Protein AF-A0A850NPF2-F1 (afdb_monomer_lite)

Secondary structure (DSSP, 8-state):
-PPP-EEEEEEEETTEEEEEEEEHHHHHHHHHHHHHTTS-HHHHHTTT-

Structure (mmCIF, N/CA/C/O backbone):
data_AF-A0A850NPF2-F1
#
_entry.id   AF-A0A850NPF2-F1
#
loop_
_atom_site.group_PDB
_atom_site.id
_atom_site.type_symbol
_atom_site.label_atom_id
_atom_site.label_alt_id
_atom_site.label_comp_id
_atom_site.label_asym_id
_atom_site.label_entity_id
_atom_site.label_seq_id
_atom_site.pdbx_PDB_ins_code
_atom_site.Cartn_x
_atom_site.Cartn_y
_atom_site.Cartn_z
_atom_site.occupancy
_atom_site.B_iso_or_equiv
_atom_site.auth_seq_id
_atom_site.auth_comp_id
_atom_site.auth_asym_id
_atom_site.auth_atom_id
_atom_site.pdbx_PDB_model_num
ATOM 1 N N . MET A 1 1 ? 23.431 -2.221 -14.792 1.00 48.53 1 MET A N 1
ATOM 2 C CA . MET A 1 1 ? 22.002 -2.252 -14.412 1.00 48.53 1 MET A CA 1
ATOM 3 C C . MET A 1 1 ? 21.642 -0.851 -13.964 1.00 48.53 1 MET A C 1
ATOM 5 O O . MET A 1 1 ? 22.316 -0.391 -13.047 1.00 48.53 1 MET A O 1
ATOM 9 N N . PRO A 1 2 ? 20.729 -0.112 -14.620 1.00 52.00 2 PRO A N 1
ATOM 10 C CA . PRO A 1 2 ? 20.382 1.208 -14.114 1.00 52.00 2 PRO A CA 1
ATOM 11 C C . PRO A 1 2 ? 19.775 1.012 -12.725 1.00 52.00 2 PRO A C 1
ATOM 13 O O . PRO A 1 2 ? 18.925 0.139 -12.542 1.00 52.00 2 PRO A O 1
ATOM 16 N N . ALA A 1 3 ? 20.287 1.754 -11.742 1.00 58.53 3 ALA A N 1
ATOM 17 C CA . ALA A 1 3 ? 19.745 1.769 -10.393 1.00 58.53 3 ALA A CA 1
ATOM 18 C C . ALA A 1 3 ? 18.236 2.005 -10.499 1.00 58.53 3 ALA A C 1
ATOM 20 O O . ALA A 1 3 ? 17.807 2.957 -11.156 1.00 58.53 3 ALA A O 1
ATOM 21 N N . ALA A 1 4 ? 17.434 1.099 -9.944 1.00 66.81 4 ALA A N 1
ATOM 22 C CA . ALA A 1 4 ? 15.992 1.234 -10.002 1.00 66.81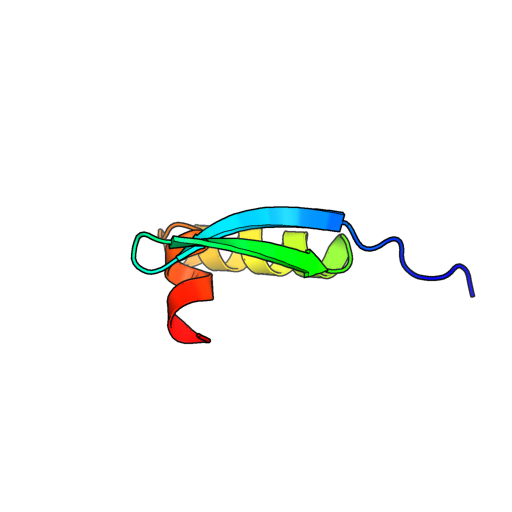 4 ALA A CA 1
ATOM 23 C C . ALA A 1 4 ? 15.614 2.586 -9.385 1.00 66.81 4 ALA A C 1
ATOM 25 O O . ALA A 1 4 ? 15.956 2.868 -8.236 1.00 66.81 4 ALA A O 1
ATOM 26 N N . HIS A 1 5 ? 14.979 3.461 -10.168 1.00 84.56 5 HIS A N 1
ATOM 27 C CA . HIS A 1 5 ? 14.608 4.776 -9.666 1.00 84.56 5 HIS A CA 1
ATOM 28 C C . HIS A 1 5 ? 13.527 4.583 -8.604 1.00 84.56 5 HIS A C 1
ATOM 30 O O . HIS A 1 5 ? 12.389 4.215 -8.908 1.00 84.56 5 HIS A O 1
ATOM 36 N N . LEU A 1 6 ? 13.896 4.827 -7.348 1.00 92.81 6 LEU A N 1
ATOM 37 C CA . LEU A 1 6 ? 12.953 4.820 -6.243 1.00 92.81 6 LEU A CA 1
ATOM 38 C C . LEU A 1 6 ? 11.976 5.980 -6.427 1.00 92.81 6 LEU A C 1
ATOM 40 O O . LEU A 1 6 ? 12.372 7.128 -6.634 1.00 92.81 6 LEU A O 1
ATOM 44 N N . VAL A 1 7 ? 10.692 5.666 -6.359 1.00 94.25 7 VAL A N 1
ATOM 45 C CA . VAL A 1 7 ? 9.588 6.616 -6.352 1.00 94.25 7 VAL A CA 1
ATOM 46 C C . VAL A 1 7 ? 9.166 6.798 -4.905 1.00 94.25 7 VAL A C 1
ATOM 48 O O . VAL A 1 7 ? 8.790 5.839 -4.226 1.00 94.25 7 VAL A O 1
ATOM 51 N N . LYS A 1 8 ? 9.219 8.039 -4.429 1.00 94.88 8 LYS A N 1
ATOM 52 C CA . LYS A 1 8 ? 8.771 8.396 -3.087 1.00 94.88 8 LYS A CA 1
ATOM 53 C C . LYS A 1 8 ? 7.289 8.769 -3.111 1.00 94.88 8 LYS A C 1
ATOM 55 O O . LYS A 1 8 ? 6.885 9.624 -3.895 1.00 94.88 8 LYS A O 1
ATOM 60 N N . ARG A 1 9 ? 6.492 8.158 -2.235 1.00 94.00 9 ARG A N 1
ATOM 61 C CA . ARG A 1 9 ? 5.093 8.528 -1.975 1.00 94.00 9 ARG A CA 1
ATOM 62 C C . ARG A 1 9 ? 4.898 8.766 -0.480 1.00 94.00 9 ARG A C 1
ATOM 64 O O . ARG A 1 9 ? 5.453 8.043 0.345 1.00 94.00 9 ARG A O 1
ATOM 71 N N 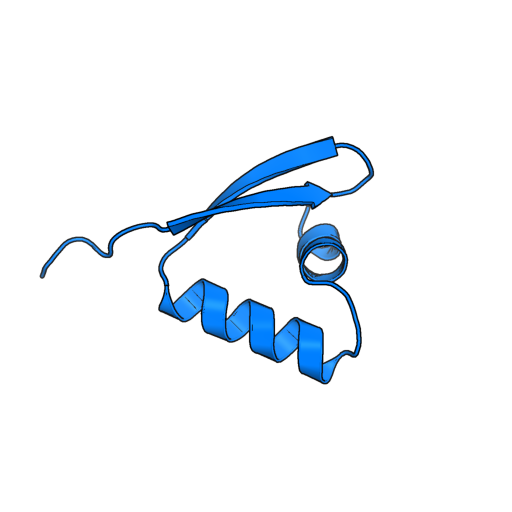. SER A 1 10 ? 4.105 9.776 -0.142 1.00 94.50 10 SER A N 1
ATOM 72 C CA . SER A 1 10 ? 3.680 10.039 1.235 1.00 94.50 10 SER A CA 1
ATOM 73 C C . SER A 1 10 ? 2.303 9.429 1.458 1.00 94.50 10 SER A C 1
ATOM 75 O O . SER A 1 10 ? 1.378 9.710 0.699 1.00 94.50 10 SER A O 1
ATOM 77 N N . LEU A 1 11 ? 2.172 8.599 2.488 1.00 92.56 11 LEU A N 1
ATOM 78 C CA . LEU A 1 11 ? 0.933 7.922 2.862 1.00 92.56 11 LEU A CA 1
ATOM 79 C C . LEU A 1 11 ? 0.603 8.240 4.317 1.00 92.56 11 LEU A C 1
ATOM 81 O O . LEU A 1 11 ? 1.489 8.221 5.165 1.00 92.56 11 LEU A O 1
ATOM 85 N N . THR A 1 12 ? -0.667 8.493 4.621 1.00 91.69 12 THR A N 1
ATOM 86 C CA . THR A 1 12 ? -1.109 8.665 6.009 1.00 91.69 12 THR A CA 1
ATOM 87 C C . THR A 1 12 ? -1.432 7.304 6.609 1.00 91.69 12 THR A C 1
ATOM 89 O O . THR A 1 12 ? -2.491 6.742 6.339 1.00 91.69 12 THR A O 1
ATOM 92 N N . VAL A 1 13 ? -0.522 6.771 7.417 1.00 86.81 13 VAL A N 1
ATOM 93 C CA . VAL A 1 13 ? -0.660 5.486 8.112 1.00 86.81 13 VAL A CA 1
ATOM 94 C C . VAL A 1 13 ? -0.913 5.773 9.591 1.00 86.81 13 VAL A C 1
ATOM 96 O O . VAL A 1 13 ? -0.189 6.558 10.195 1.00 86.81 13 VAL A O 1
ATO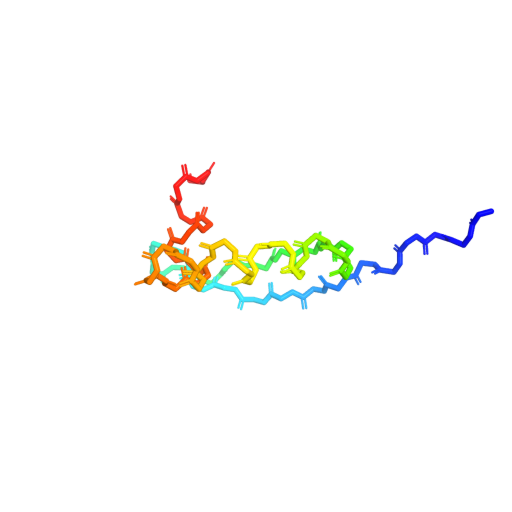M 99 N N . ALA A 1 14 ? -1.971 5.198 10.173 1.00 82.75 14 ALA A N 1
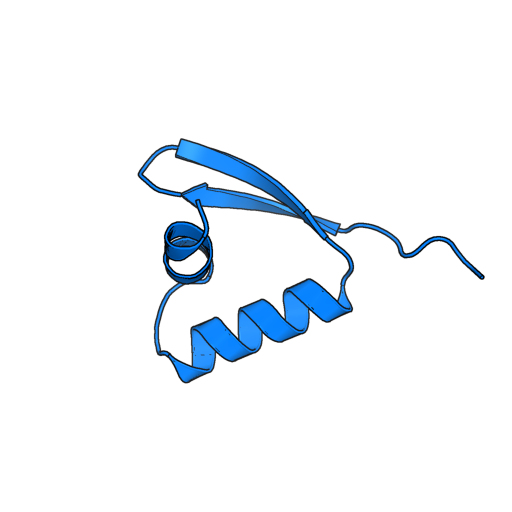ATOM 100 C CA . ALA A 1 14 ? -2.340 5.404 11.583 1.00 82.75 14 ALA A CA 1
ATOM 101 C C . ALA A 1 14 ? -2.388 6.892 12.022 1.00 82.75 14 ALA A C 1
ATOM 103 O O . ALA A 1 14 ? -1.949 7.257 13.112 1.00 82.75 14 ALA A O 1
ATOM 104 N N . GLY A 1 15 ? -2.878 7.776 11.146 1.00 85.50 15 GLY A N 1
ATOM 105 C CA . GLY A 1 15 ? -2.974 9.219 11.409 1.00 85.50 15 GLY A CA 1
ATOM 106 C C . GLY A 1 15 ? -1.674 10.012 11.224 1.00 85.50 15 GLY A C 1
ATOM 107 O O . GLY A 1 15 ? -1.696 11.232 11.353 1.00 85.50 15 GLY A O 1
ATOM 108 N N . HIS A 1 16 ? -0.568 9.358 10.865 1.00 87.75 16 HIS A N 1
ATOM 109 C CA . HIS A 1 16 ? 0.736 9.990 10.678 1.00 87.75 16 HIS A CA 1
ATOM 110 C C . HIS A 1 16 ? 1.180 9.902 9.217 1.00 87.75 16 HIS A C 1
ATOM 112 O O . HIS A 1 16 ? 1.011 8.878 8.556 1.00 87.75 16 HIS A O 1
ATOM 118 N N . ALA A 1 17 ? 1.743 10.989 8.689 1.00 90.25 17 ALA A N 1
ATOM 119 C CA . ALA A 1 17 ? 2.281 11.007 7.335 1.00 90.25 17 ALA A CA 1
ATOM 120 C C . ALA A 1 17 ? 3.634 10.278 7.290 1.00 90.25 17 ALA A C 1
ATOM 122 O O . ALA A 1 17 ? 4.634 10.770 7.809 1.00 90.25 17 ALA A O 1
ATOM 123 N N . THR A 1 18 ? 3.673 9.136 6.610 1.00 90.88 18 THR A N 1
ATOM 124 C CA . THR A 1 18 ? 4.872 8.321 6.402 1.00 90.88 18 THR A CA 1
ATOM 125 C C . THR A 1 18 ? 5.312 8.418 4.947 1.00 90.88 18 THR A C 1
ATOM 127 O O . THR A 1 18 ? 4.549 8.147 4.020 1.00 90.88 18 THR A O 1
ATOM 130 N N . SER A 1 19 ? 6.565 8.816 4.730 1.00 93.19 19 SER A N 1
ATOM 131 C CA . SER A 1 19 ? 7.191 8.834 3.405 1.00 93.19 19 SER A CA 1
ATOM 132 C C . SER A 1 19 ? 7.869 7.500 3.117 1.00 93.19 19 SER A C 1
ATOM 134 O O . SER A 1 19 ? 8.790 7.120 3.833 1.00 93.19 19 SER A O 1
ATOM 136 N N . ILE A 1 20 ? 7.469 6.831 2.039 1.00 92.12 20 ILE A N 1
ATOM 137 C CA . ILE A 1 20 ? 8.029 5.544 1.615 1.00 92.12 20 ILE A CA 1
ATOM 138 C C . ILE A 1 20 ? 8.623 5.707 0.216 1.00 92.12 20 ILE A C 1
ATOM 140 O O . ILE A 1 20 ? 7.994 6.307 -0.656 1.00 92.12 20 ILE A O 1
ATOM 144 N N . ALA A 1 21 ? 9.830 5.185 -0.007 1.00 94.88 21 ALA A N 1
ATOM 145 C CA . ALA A 1 21 ? 10.493 5.172 -1.308 1.00 94.88 21 ALA A CA 1
ATOM 146 C C . ALA A 1 21 ? 10.643 3.725 -1.797 1.00 94.88 21 ALA A C 1
ATOM 148 O O . ALA A 1 21 ? 11.313 2.929 -1.148 1.00 94.88 21 ALA A O 1
ATOM 149 N N . LEU A 1 22 ? 10.002 3.398 -2.921 1.00 93.81 22 LEU A N 1
ATOM 150 C CA . LEU A 1 22 ? 10.001 2.063 -3.536 1.00 93.81 22 LEU A CA 1
ATOM 151 C C . LEU A 1 22 ? 10.094 2.181 -5.053 1.00 93.81 22 LEU A C 1
ATOM 153 O O . LEU A 1 22 ? 9.715 3.199 -5.633 1.00 93.81 22 LEU A O 1
ATOM 157 N N . GLU A 1 23 ? 10.557 1.135 -5.717 1.00 95.12 23 GLU A N 1
ATOM 158 C CA . GLU A 1 23 ? 10.601 1.070 -7.169 1.00 95.12 23 GLU A CA 1
ATOM 159 C C . GLU A 1 23 ? 9.183 1.126 -7.767 1.00 95.12 23 GLU A C 1
ATOM 161 O O . GLU A 1 23 ? 8.214 0.593 -7.219 1.00 95.12 23 GLU A O 1
ATOM 166 N N . ALA A 1 24 ? 9.056 1.732 -8.949 1.00 93.25 24 ALA A N 1
ATOM 167 C CA . ALA A 1 24 ? 7.791 1.807 -9.685 1.00 93.25 24 ALA A CA 1
ATOM 168 C C . ALA A 1 24 ? 7.023 0.465 -9.813 1.00 93.25 24 ALA A C 1
ATOM 170 O O . ALA A 1 24 ? 5.812 0.467 -9.568 1.00 93.25 24 ALA A O 1
ATOM 171 N N . PRO A 1 25 ? 7.655 -0.687 -10.145 1.00 94.19 25 PRO A N 1
ATOM 172 C CA . PRO A 1 25 ? 6.937 -1.961 -10.211 1.00 94.19 25 PRO A CA 1
ATOM 173 C C . PRO A 1 25 ? 6.348 -2.401 -8.863 1.00 94.19 25 PRO A C 1
ATOM 175 O O . PRO A 1 25 ? 5.267 -2.991 -8.853 1.00 94.19 25 PRO A O 1
ATOM 178 N N . PHE A 1 26 ? 6.991 -2.081 -7.735 1.00 93.88 26 PHE A N 1
ATOM 179 C CA . PHE A 1 26 ? 6.454 -2.390 -6.407 1.00 93.88 26 PHE A CA 1
ATOM 180 C C . PHE A 1 26 ? 5.208 -1.564 -6.105 1.00 93.88 26 PHE A C 1
ATOM 182 O O . PHE A 1 26 ? 4.194 -2.123 -5.685 1.00 93.88 26 PHE A O 1
ATOM 189 N N . TRP A 1 27 ? 5.229 -0.263 -6.406 1.00 94.75 27 TRP A N 1
ATOM 190 C CA . TRP A 1 27 ? 4.034 0.573 -6.277 1.00 94.75 27 TRP A CA 1
ATOM 191 C C . TRP A 1 27 ? 2.863 0.040 -7.098 1.00 94.75 27 TRP A C 1
ATOM 193 O O . TRP A 1 27 ? 1.757 -0.063 -6.577 1.00 94.75 27 TRP A O 1
ATOM 203 N N . ALA A 1 28 ? 3.110 -0.384 -8.339 1.00 95.31 28 ALA A N 1
ATOM 204 C CA . ALA A 1 28 ? 2.065 -0.951 -9.186 1.00 95.31 28 ALA A CA 1
ATOM 205 C C . ALA A 1 28 ? 1.452 -2.236 -8.596 1.00 95.31 28 ALA A C 1
ATOM 207 O O . ALA A 1 28 ? 0.249 -2.464 -8.726 1.00 95.31 28 ALA A O 1
ATOM 208 N N . VAL A 1 29 ? 2.253 -3.086 -7.942 1.00 96.00 29 VAL A N 1
ATOM 209 C CA . VAL A 1 29 ? 1.746 -4.279 -7.243 1.00 96.00 29 VAL A CA 1
ATOM 210 C C . VAL A 1 29 ? 0.888 -3.879 -6.044 1.00 96.00 29 VAL A C 1
ATOM 212 O O . VAL A 1 29 ? -0.221 -4.395 -5.907 1.00 96.00 29 VAL A O 1
ATOM 215 N N . LEU A 1 30 ? 1.358 -2.943 -5.216 1.00 94.69 30 LEU A N 1
ATOM 216 C CA . LEU A 1 30 ? 0.617 -2.463 -4.049 1.00 94.69 30 LEU A CA 1
ATOM 217 C C . LEU A 1 30 ? -0.716 -1.811 -4.444 1.00 94.69 30 LEU A C 1
ATOM 219 O O . LEU A 1 30 ? -1.744 -2.117 -3.842 1.00 94.69 30 LEU A O 1
ATOM 223 N N . ASP A 1 31 ? -0.718 -0.988 -5.496 1.00 95.31 31 ASP A N 1
ATOM 224 C CA . ASP A 1 31 ? -1.924 -0.354 -6.038 1.00 95.31 31 ASP A CA 1
ATOM 225 C C . ASP A 1 31 ? -2.947 -1.417 -6.489 1.00 95.31 31 ASP A C 1
ATOM 227 O O . ASP A 1 31 ? -4.127 -1.348 -6.134 1.00 95.31 31 ASP A O 1
ATOM 231 N N . ARG A 1 32 ? -2.500 -2.470 -7.191 1.00 97.38 32 ARG A N 1
ATOM 232 C CA . ARG A 1 32 ? -3.372 -3.593 -7.587 1.00 97.38 32 ARG A CA 1
ATOM 233 C C . ARG A 1 32 ? -3.903 -4.386 -6.395 1.00 97.38 32 ARG A C 1
ATOM 235 O O . ARG A 1 32 ? -5.063 -4.792 -6.410 1.00 97.38 32 ARG A O 1
ATOM 242 N N . MET A 1 33 ? -3.079 -4.626 -5.375 1.00 96.00 33 MET A N 1
ATOM 243 C CA . MET A 1 33 ? -3.495 -5.339 -4.162 1.00 96.00 33 MET A CA 1
ATOM 244 C C . MET A 1 33 ? -4.518 -4.541 -3.349 1.00 96.00 33 MET A C 1
ATOM 246 O O . MET A 1 33 ? -5.462 -5.119 -2.815 1.00 96.00 33 MET A O 1
ATOM 250 N N . ALA A 1 34 ? -4.354 -3.220 -3.264 1.00 95.50 34 ALA A N 1
ATOM 251 C CA . ALA A 1 34 ? -5.308 -2.343 -2.596 1.00 95.50 34 ALA A CA 1
ATOM 252 C C . ALA A 1 34 ? -6.658 -2.354 -3.333 1.00 95.50 34 ALA A C 1
ATOM 254 O O . ALA A 1 34 ? -7.704 -2.570 -2.714 1.00 95.50 34 ALA A O 1
ATOM 255 N N . ALA A 1 35 ? -6.624 -2.245 -4.667 1.00 96.69 35 ALA A N 1
ATOM 256 C CA . ALA A 1 35 ? -7.811 -2.320 -5.513 1.00 96.69 35 ALA A CA 1
ATOM 257 C C . ALA A 1 35 ? -8.543 -3.668 -5.388 1.00 96.69 35 ALA A C 1
ATOM 259 O O . ALA A 1 35 ? -9.757 -3.687 -5.183 1.00 96.69 35 ALA A O 1
ATOM 260 N N . SER A 1 36 ? -7.825 -4.798 -5.444 1.00 97.31 36 SER A N 1
ATOM 261 C CA . SER A 1 36 ? -8.441 -6.131 -5.340 1.00 97.31 36 SER A CA 1
ATOM 262 C C . SER A 1 36 ? -9.085 -6.383 -3.975 1.00 97.31 36 SER A C 1
ATOM 264 O O . SER A 1 36 ? -10.124 -7.036 -3.889 1.00 97.31 36 SER A O 1
ATOM 266 N N . ARG A 1 37 ? -8.514 -5.812 -2.909 1.00 95.12 37 ARG A N 1
ATOM 267 C CA . ARG A 1 37 ? -9.042 -5.890 -1.540 1.00 95.12 37 ARG A CA 1
ATOM 268 C C . ARG A 1 37 ? -10.094 -4.824 -1.224 1.00 95.12 37 ARG A C 1
ATOM 270 O O . ARG A 1 37 ? -10.612 -4.824 -0.112 1.00 95.12 37 ARG A O 1
ATOM 277 N N . ARG A 1 38 ? -10.410 -3.927 -2.170 1.00 95.56 38 ARG A N 1
ATOM 278 C CA . ARG A 1 38 ? -11.297 -2.764 -1.969 1.00 95.56 38 ARG A CA 1
ATOM 279 C C . ARG A 1 38 ? -10.920 -1.938 -0.730 1.00 95.56 38 ARG A C 1
ATOM 281 O O . ARG A 1 38 ? -11.785 -1.478 0.008 1.00 95.56 38 ARG A O 1
ATOM 288 N N . THR A 1 39 ? -9.620 -1.755 -0.510 1.00 94.44 39 THR A N 1
ATOM 289 C CA . THR A 1 39 ? -9.070 -0.949 0.587 1.00 94.44 39 THR A CA 1
ATOM 290 C C . THR A 1 39 ? -8.156 0.144 0.038 1.00 94.44 39 THR A C 1
ATOM 292 O O . THR A 1 39 ? -7.736 0.089 -1.117 1.00 94.44 39 THR A O 1
ATOM 295 N N . SER A 1 40 ? -7.843 1.157 0.844 1.00 93.25 40 SER A N 1
ATOM 296 C CA . SER A 1 40 ? -6.888 2.189 0.435 1.00 93.25 40 SER A CA 1
ATOM 297 C C . SER A 1 40 ? -5.454 1.660 0.503 1.00 93.25 40 SER A C 1
ATOM 299 O O . SER A 1 40 ? -5.131 0.798 1.321 1.00 93.25 40 SER A O 1
ATOM 301 N N . LEU A 1 41 ? -4.560 2.212 -0.323 1.00 92.75 41 LEU A N 1
ATOM 302 C CA . LEU A 1 41 ? -3.132 1.885 -0.269 1.00 92.75 41 LEU A CA 1
ATOM 303 C C . LEU A 1 41 ? -2.547 2.141 1.129 1.00 92.75 41 LEU A C 1
ATOM 305 O O . LEU A 1 41 ? -1.779 1.332 1.634 1.00 92.75 41 LEU A O 1
ATOM 309 N N . ALA A 1 42 ? -2.956 3.233 1.777 1.00 92.19 42 ALA A N 1
ATOM 310 C CA . ALA A 1 42 ? -2.539 3.552 3.136 1.00 92.19 42 ALA A CA 1
ATOM 311 C C . ALA A 1 42 ? -2.996 2.492 4.152 1.00 92.19 42 ALA A C 1
ATOM 313 O O . ALA A 1 42 ? -2.198 2.067 4.979 1.00 92.19 42 ALA A O 1
ATOM 314 N N . ALA A 1 43 ? -4.241 2.014 4.055 1.00 91.00 43 ALA A N 1
ATOM 315 C CA . ALA A 1 43 ? -4.753 0.949 4.917 1.00 91.00 43 ALA A CA 1
ATOM 316 C C . ALA A 1 43 ? -4.086 -0.404 4.633 1.00 91.00 43 ALA A C 1
ATOM 318 O O . ALA A 1 43 ? -3.844 -1.171 5.559 1.00 91.00 43 ALA A O 1
ATOM 319 N N . LEU A 1 44 ? -3.749 -0.693 3.371 1.00 91.56 44 LEU A N 1
ATOM 320 C CA . LEU A 1 44 ? -2.972 -1.879 3.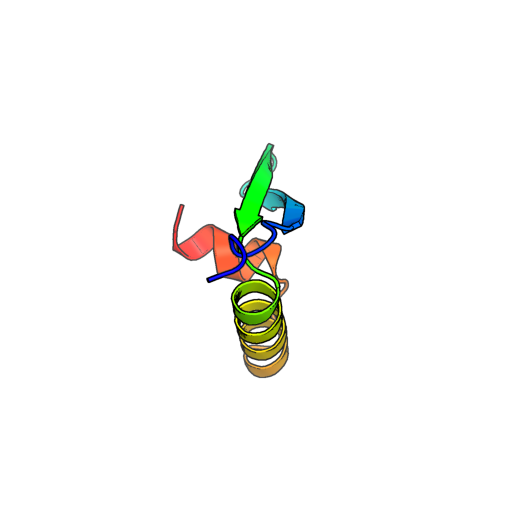018 1.00 91.56 44 LEU A CA 1
ATOM 321 C C . LEU A 1 44 ? -1.555 -1.816 3.599 1.00 91.56 44 LEU A C 1
ATOM 323 O O . LEU A 1 44 ? -1.062 -2.822 4.086 1.00 91.56 44 LEU A O 1
ATOM 327 N N . VAL A 1 45 ? -0.896 -0.660 3.551 1.00 88.75 45 VAL A N 1
ATOM 328 C CA . VAL A 1 45 ? 0.459 -0.487 4.100 1.00 88.75 45 VAL A CA 1
ATOM 329 C C . VAL A 1 45 ? 0.448 -0.493 5.634 1.00 88.75 45 VAL A C 1
ATOM 331 O O . VAL A 1 45 ? 1.389 -0.994 6.243 1.00 88.75 45 VAL A O 1
ATOM 334 N N . ALA A 1 46 ? -0.638 -0.030 6.259 1.00 87.69 46 ALA A N 1
ATOM 335 C CA . ALA A 1 46 ? -0.820 -0.012 7.712 1.00 87.69 46 ALA A CA 1
ATOM 336 C C . ALA A 1 46 ? -0.843 -1.393 8.386 1.00 87.69 46 ALA A C 1
ATOM 338 O O . ALA A 1 46 ? -0.805 -1.457 9.603 1.00 87.69 46 ALA A O 1
ATOM 339 N N . VAL A 1 47 ? -0.950 -2.500 7.641 1.00 82.75 47 VAL A N 1
ATOM 340 C CA . VAL A 1 47 ? -0.884 -3.851 8.239 1.00 82.75 47 VAL A CA 1
ATOM 341 C C . VAL A 1 47 ? 0.549 -4.375 8.366 1.00 82.75 47 VAL A C 1
ATOM 343 O O . VAL A 1 47 ? 0.762 -5.436 8.943 1.00 82.75 47 VAL A O 1
ATOM 346 N N . ILE A 1 48 ? 1.516 -3.676 7.766 1.00 76.56 48 ILE A N 1
ATOM 347 C CA . ILE A 1 48 ? 2.938 -4.048 7.750 1.00 76.56 48 ILE A CA 1
ATOM 348 C C . ILE A 1 48 ? 3.731 -3.227 8.785 1.00 76.56 48 ILE A C 1
ATOM 350 O O . ILE A 1 48 ? 4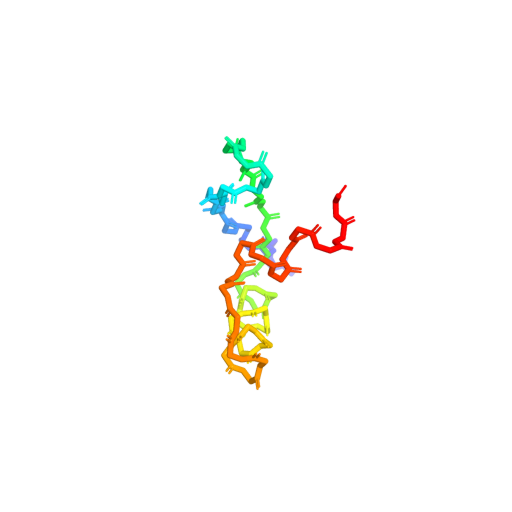.800 -3.660 9.210 1.00 76.56 48 ILE A O 1
ATOM 354 N N . TYR A 1 49 ? 3.207 -2.064 9.181 1.00 61.97 49 TYR A N 1
ATOM 355 C CA . TYR A 1 49 ? 3.800 -1.097 10.111 1.00 61.97 49 TYR A CA 1
ATOM 356 C C . TYR A 1 49 ? 2.966 -0.985 11.382 1.00 61.97 49 TYR A C 1
ATOM 358 O O . TYR A 1 49 ? 3.578 -0.901 12.467 1.00 61.97 49 TYR A O 1
#

pLDDT: mean 88.61, std 11.45, range [48.53, 97.38]

InterPro domains:
  IPR027373 Ribbon-helix-helix domain [PF13467] (7-48)
  IPR038268 Ribbon-helix-helix domain superfamily [G3DSA:1.10.3990.20] (3-49)

Radius of gyration: 11.52 Å; chains: 1; bounding box: 33×17×26 Å

Sequence (49 aa):
MPAAHLVKRSLTVAGHATSIALEAPFWAVLDRMAASRRTSLAALVAVIY

Foldseek 3Di:
DPDQQWDWDWAQAPNDTDIDTHGPVVVVVLVVVCVVVVHDSNVSVNVVD

Organism: NCBI:txid1181271